Protein AF-A0A218WK64-F1 (afdb_monomer)

Sequence (82 aa):
MAKPVSLPMLLLLAFALVTGKFLGMANAGICVEDMGPCDRMCGSICKLAHRGGQGMCSDVSNQKVCKCFHECAISSSPSNKA

Solvent-accessible surface area (backbone atoms only — not comparable to full-atom values): 5129 Å² total; per-residue (Å²): 137,85,76,84,81,47,71,69,58,55,50,52,54,53,51,52,63,62,61,69,72,72,84,72,87,72,76,65,48,79,38,79,43,81,73,48,72,47,56,95,52,32,39,58,53,24,36,71,77,31,85,85,20,45,32,44,74,44,80,53,95,94,38,56,29,13,36,26,39,28,71,39,73,95,57,100,61,86,83,80,75,134

Nearest PDB structures (foldseek):
  3drx-assembly1_A  TM=4.587E-01  e=5.820E+00  Homo sapiens
  7zw0-assembly1_sh  TM=3.796E-01  e=6.612E+00  Saccharomyces cerevisiae W303

Foldseek 3Di:
DDDDQDPVNVVVVVVCVVVVPPPDPPPQDKDKDWPFADDPCLQVVLCVVAPVKGWDWDQDPNGTIIIIIHRDDPDPDPPDDD

Radius of gyration: 23.97 Å; Cα contacts (8 Å, |Δi|>4): 100; chains: 1; bounding box: 53×18×67 Å

pLDDT: mean 76.89, std 17.11, range [34.31, 94.25]

Structure (mmCIF, N/CA/C/O backbone):
data_AF-A0A218WK64-F1
#
_entry.id   AF-A0A218WK64-F1
#
loop_
_atom_site.group_PDB
_atom_site.id
_atom_site.type_symbol
_atom_site.label_atom_id
_atom_site.label_alt_id
_atom_site.label_comp_id
_atom_site.label_asym_id
_atom_site.label_entity_id
_atom_site.label_seq_id
_atom_site.pdbx_PDB_ins_code
_atom_site.Cartn_x
_atom_site.Cartn_y
_atom_site.Cartn_z
_atom_site.occupancy
_atom_site.B_iso_or_equiv
_atom_site.auth_seq_id
_atom_site.auth_comp_id
_atom_site.auth_asym_id
_atom_site.auth_atom_id
_atom_site.pdbx_PDB_model_num
ATOM 1 N N . MET A 1 1 ? -36.917 -1.549 49.915 1.00 41.22 1 MET A N 1
ATOM 2 C CA . MET A 1 1 ? -35.892 -0.946 50.797 1.00 41.22 1 MET A CA 1
ATOM 3 C C . MET A 1 1 ? -34.694 -0.562 49.937 1.00 41.22 1 MET A C 1
ATOM 5 O O . MET A 1 1 ? -33.968 -1.449 49.507 1.00 41.22 1 MET A O 1
ATOM 9 N N . ALA A 1 2 ? -34.541 0.720 49.599 1.00 57.00 2 ALA A N 1
ATOM 10 C CA . ALA A 1 2 ? -33.392 1.213 48.836 1.00 57.00 2 ALA A CA 1
ATOM 11 C 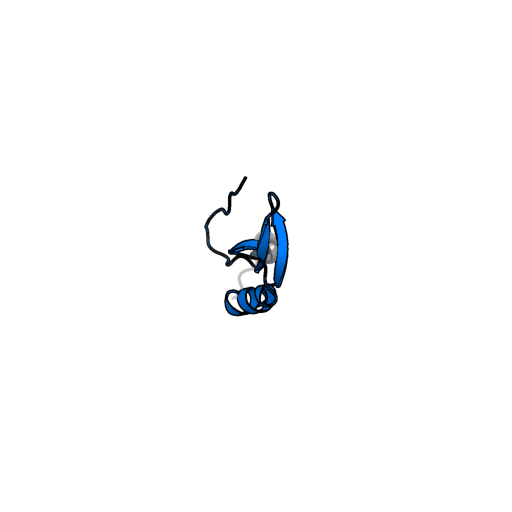C . ALA A 1 2 ? -32.268 1.581 49.816 1.00 57.00 2 ALA A C 1
ATOM 13 O O . ALA A 1 2 ? -32.509 2.308 50.777 1.00 57.00 2 ALA A O 1
ATOM 14 N N . LYS A 1 3 ? -31.063 1.036 49.617 1.00 63.12 3 LYS A N 1
ATOM 15 C CA . LYS A 1 3 ? -29.887 1.395 50.424 1.00 63.12 3 LYS A CA 1
ATOM 16 C C . LYS A 1 3 ? -29.385 2.772 49.976 1.00 63.12 3 LYS A C 1
ATOM 18 O O . LYS A 1 3 ? -29.336 3.004 48.767 1.00 63.12 3 LYS A O 1
ATOM 23 N N . PRO A 1 4 ? -29.029 3.677 50.905 1.00 71.19 4 PRO A N 1
ATOM 24 C CA . PRO A 1 4 ? -28.534 4.996 50.543 1.00 71.19 4 PRO A CA 1
ATOM 25 C C . PRO A 1 4 ? -27.235 4.842 49.752 1.00 71.19 4 PRO A C 1
ATOM 27 O O . PRO A 1 4 ? -26.269 4.242 50.224 1.00 71.19 4 PRO A O 1
ATOM 30 N N . VAL A 1 5 ? -27.236 5.355 48.525 1.00 67.62 5 VAL A N 1
ATOM 31 C CA . VAL A 1 5 ? -26.044 5.405 47.680 1.00 67.62 5 VAL A CA 1
ATOM 32 C C . VAL A 1 5 ? -25.134 6.468 48.279 1.00 67.62 5 VAL A C 1
ATOM 34 O O . VAL A 1 5 ? -25.498 7.640 48.349 1.00 67.62 5 VAL A O 1
ATOM 37 N N . SER A 1 6 ? -23.978 6.052 48.786 1.00 82.06 6 SER A N 1
ATOM 38 C CA . SER A 1 6 ? -23.036 6.971 49.412 1.00 82.06 6 SER A CA 1
ATOM 39 C C . SER A 1 6 ? -22.389 7.871 48.353 1.00 82.06 6 SER A C 1
ATOM 41 O O . SER A 1 6 ? -22.154 7.459 47.217 1.00 82.06 6 SER A O 1
ATOM 43 N N . LEU A 1 7 ? -22.070 9.111 48.726 1.00 79.00 7 LEU A N 1
ATOM 44 C CA . LEU A 1 7 ? -21.357 10.062 47.868 1.00 79.00 7 LEU A CA 1
ATOM 45 C C . LEU A 1 7 ? -20.091 9.477 47.192 1.00 79.00 7 LEU A C 1
ATOM 47 O O . LEU A 1 7 ? -19.922 9.701 45.992 1.00 79.00 7 LEU A O 1
ATOM 51 N N . PRO A 1 8 ? -19.232 8.678 47.870 1.00 80.50 8 PRO A N 1
ATOM 52 C CA . PRO A 1 8 ? -18.098 8.032 47.204 1.00 80.50 8 PRO A CA 1
ATOM 53 C C . PRO A 1 8 ? -18.527 6.981 46.171 1.00 80.50 8 PRO A C 1
ATOM 55 O O . PRO A 1 8 ? -17.856 6.817 45.157 1.00 80.50 8 PRO A O 1
ATOM 58 N N . MET A 1 9 ? -19.660 6.304 46.374 1.00 81.12 9 MET A N 1
ATOM 59 C CA . MET A 1 9 ? -20.212 5.357 45.401 1.00 81.12 9 MET A CA 1
ATOM 60 C C . MET A 1 9 ? -20.713 6.077 44.139 1.00 81.12 9 MET A C 1
ATOM 62 O O . MET A 1 9 ? -20.518 5.582 43.031 1.00 81.12 9 MET A O 1
ATOM 66 N N . LEU A 1 10 ? -21.286 7.276 44.295 1.00 82.62 10 LEU A N 1
ATOM 67 C CA . LEU A 1 10 ? -21.703 8.125 43.175 1.00 82.62 10 LEU A CA 1
ATOM 68 C C . LEU A 1 10 ? -20.497 8.641 42.369 1.00 82.62 10 LEU A C 1
ATOM 70 O O . LEU A 1 10 ? -20.521 8.626 41.139 1.00 82.62 10 LEU A O 1
ATOM 74 N N . LEU A 1 11 ? -19.423 9.037 43.061 1.00 82.44 11 LEU A N 1
ATOM 75 C CA . LEU A 1 11 ? -18.158 9.447 42.443 1.00 82.44 11 LEU A CA 1
ATOM 76 C C . LEU A 1 11 ? -17.527 8.304 41.642 1.00 82.44 11 LEU A C 1
ATOM 78 O O . LEU A 1 11 ? -17.161 8.506 40.489 1.00 82.44 11 LEU A O 1
ATOM 82 N 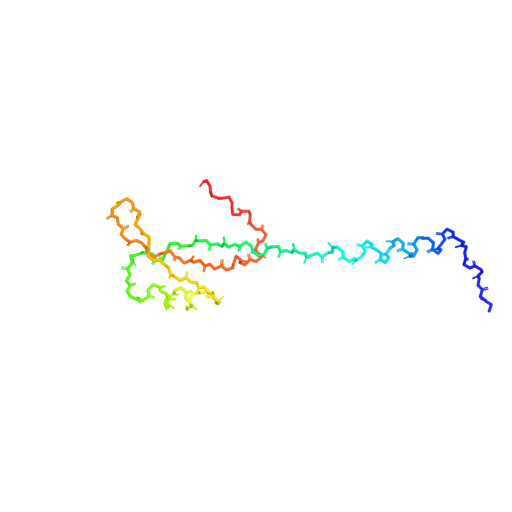N . LEU A 1 12 ? -17.451 7.096 42.206 1.00 80.44 12 LEU A N 1
ATOM 83 C CA . LEU A 1 12 ? -16.893 5.930 41.510 1.00 80.44 12 LEU A CA 1
ATOM 84 C C . LEU A 1 12 ? -17.669 5.581 40.232 1.00 80.44 12 LEU A C 1
ATOM 86 O O . LEU A 1 12 ? -17.058 5.275 39.210 1.00 80.44 12 LEU A O 1
ATOM 90 N N . LEU A 1 13 ? -19.001 5.682 40.265 1.00 79.06 13 LEU A N 1
ATOM 91 C CA . LEU A 1 13 ? -19.844 5.491 39.082 1.00 79.06 13 LEU A CA 1
ATOM 92 C C . LEU A 1 13 ? -19.584 6.565 38.017 1.00 79.06 13 LEU A C 1
ATOM 94 O O . LEU A 1 13 ? -19.462 6.237 36.838 1.00 79.06 13 LEU A O 1
ATOM 98 N N . ALA A 1 14 ? -19.441 7.831 38.419 1.00 77.25 14 ALA A N 1
ATOM 99 C CA . ALA A 1 14 ? -19.105 8.917 37.501 1.00 77.25 14 ALA A CA 1
ATOM 100 C C . ALA A 1 14 ? -17.719 8.718 36.859 1.00 77.25 14 ALA A C 1
ATOM 102 O O . ALA A 1 14 ? -17.582 8.848 35.644 1.00 77.25 14 ALA A O 1
ATOM 103 N N . PHE A 1 15 ? -16.708 8.324 37.642 1.00 73.69 15 PHE A N 1
ATOM 104 C CA . PHE A 1 15 ? -15.368 8.021 37.131 1.00 73.69 15 PHE A CA 1
ATOM 105 C C . PHE A 1 15 ? -15.368 6.835 36.156 1.00 73.69 15 PHE A C 1
ATOM 107 O O . PHE A 1 15 ? -14.729 6.918 35.107 1.00 73.69 15 PHE A O 1
ATOM 114 N N . ALA A 1 16 ? -16.116 5.766 36.450 1.00 71.00 16 ALA A N 1
ATOM 115 C CA . ALA A 1 16 ? -16.235 4.600 35.571 1.00 71.00 16 ALA A CA 1
ATOM 116 C C . ALA A 1 16 ? -16.900 4.931 34.219 1.00 71.00 16 ALA A C 1
ATOM 118 O O . ALA A 1 16 ? -16.525 4.373 33.187 1.00 71.00 16 ALA A O 1
ATOM 119 N N . LEU A 1 17 ? -17.856 5.868 34.199 1.00 66.12 17 LEU A N 1
ATOM 120 C CA . LEU A 1 17 ? -18.483 6.343 32.960 1.00 66.12 17 LEU A CA 1
ATOM 121 C C . LEU A 1 17 ? -17.529 7.188 32.098 1.00 66.12 17 LEU A C 1
ATOM 123 O O . LEU A 1 17 ? -17.629 7.152 30.871 1.00 66.12 17 LEU A O 1
ATOM 127 N N . VAL A 1 18 ? -16.600 7.923 32.719 1.00 66.69 18 VAL A N 1
ATOM 128 C CA . VAL A 1 18 ? -15.608 8.757 32.018 1.00 66.69 18 VAL A CA 1
ATOM 129 C C . VAL A 1 18 ? -14.477 7.910 31.426 1.00 66.69 18 VAL A C 1
ATOM 131 O O . VAL A 1 18 ? -14.068 8.139 30.288 1.00 66.69 18 VAL A O 1
ATOM 134 N N . THR A 1 19 ? -13.989 6.901 32.148 1.00 63.03 19 THR A N 1
ATOM 135 C CA . THR A 1 19 ? -12.882 6.046 31.680 1.00 63.03 19 THR A CA 1
ATOM 136 C C . THR A 1 19 ? -13.313 5.013 30.634 1.00 63.03 19 THR A C 1
ATOM 138 O O . THR A 1 19 ? -12.510 4.637 29.781 1.00 63.03 19 THR A O 1
ATOM 141 N N . GLY A 1 20 ? -14.589 4.610 30.617 1.00 57.47 20 GLY A N 1
ATOM 142 C CA . GLY A 1 20 ? -15.133 3.630 29.666 1.00 57.47 20 GLY A CA 1
ATOM 143 C C . GLY A 1 20 ? -15.241 4.092 28.203 1.00 57.47 20 GLY A C 1
ATOM 144 O O . GLY A 1 20 ? -15.627 3.298 27.348 1.00 57.47 20 GLY A O 1
ATOM 145 N N . LYS A 1 21 ? -14.920 5.354 27.885 1.00 56.97 21 LYS A N 1
ATOM 146 C CA . LYS A 1 21 ? -15.019 5.921 26.522 1.00 56.97 21 LYS A CA 1
ATOM 147 C C . LYS A 1 21 ? -13.700 5.941 25.738 1.00 56.97 21 LYS A C 1
ATOM 149 O O . LYS A 1 21 ? -13.712 6.346 24.582 1.00 56.97 21 LYS A O 1
ATOM 154 N N . PHE A 1 22 ? -12.586 5.490 26.320 1.00 55.75 22 PHE A N 1
ATOM 155 C CA . PHE A 1 22 ? -11.255 5.588 25.694 1.00 55.75 22 PHE A CA 1
ATOM 156 C C . PHE A 1 22 ? -10.730 4.286 25.067 1.00 55.75 22 PHE A C 1
ATOM 158 O O . PHE A 1 22 ? -9.572 4.222 24.656 1.00 55.75 22 PHE A O 1
ATOM 165 N N . LEU A 1 23 ? -11.560 3.246 24.940 1.00 57.72 23 LEU A N 1
ATOM 166 C CA . LEU A 1 23 ? -11.187 2.065 24.163 1.00 57.72 23 LEU A CA 1
ATOM 167 C C . LEU A 1 23 ? -11.400 2.320 22.665 1.00 57.72 23 LEU A C 1
ATOM 169 O O . LEU A 1 23 ? -12.502 2.166 22.149 1.00 57.72 23 LEU A O 1
ATOM 173 N N . GLY A 1 24 ? -10.304 2.636 21.974 1.00 52.00 24 GLY A N 1
ATOM 174 C CA . GLY A 1 24 ? -10.112 2.165 20.603 1.00 52.00 24 GLY A CA 1
ATOM 175 C C . GLY A 1 24 ? -10.213 3.203 19.491 1.00 52.00 24 GLY A C 1
ATOM 176 O O . GLY A 1 24 ? -10.969 3.007 18.548 1.00 52.00 24 GLY A O 1
ATOM 177 N N . MET A 1 25 ? -9.362 4.229 19.504 1.00 48.75 25 MET A N 1
ATOM 178 C CA . MET A 1 25 ? -8.819 4.734 18.235 1.00 48.75 25 MET A CA 1
ATOM 179 C C . MET A 1 25 ? -7.620 3.859 17.871 1.00 48.75 25 MET A C 1
ATOM 181 O O . MET A 1 25 ? -6.465 4.216 18.092 1.00 48.75 25 MET A O 1
ATOM 185 N N . ALA A 1 26 ? -7.906 2.658 17.364 1.00 52.66 26 ALA A N 1
ATOM 186 C CA . ALA A 1 26 ? -6.918 1.929 16.589 1.00 52.66 26 ALA A CA 1
ATOM 187 C C . ALA A 1 26 ? -6.713 2.745 15.310 1.00 52.66 26 ALA A C 1
ATOM 189 O O . ALA A 1 26 ? -7.544 2.705 14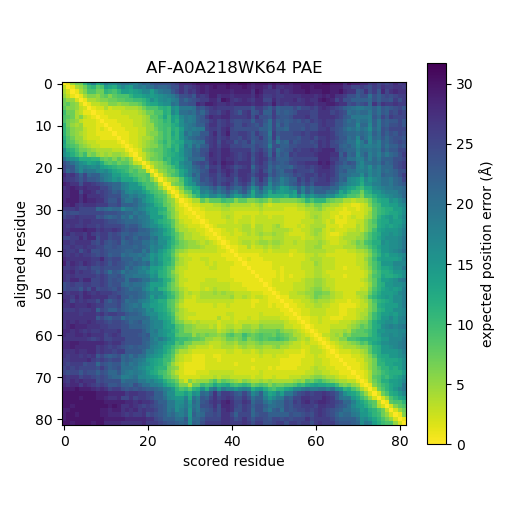.407 1.00 52.66 26 ALA A O 1
ATOM 190 N N . ASN A 1 27 ? -5.653 3.553 15.268 1.00 52.75 27 ASN A N 1
ATOM 191 C CA . ASN A 1 27 ? -5.206 4.147 14.018 1.00 52.75 27 ASN A CA 1
ATOM 192 C C . ASN A 1 27 ? -4.850 2.978 13.098 1.00 52.75 27 ASN A C 1
ATOM 194 O O . ASN A 1 27 ? -3.818 2.334 13.293 1.00 52.75 27 ASN A O 1
ATOM 198 N N . ALA A 1 28 ? -5.724 2.664 12.142 1.00 61.09 28 ALA A N 1
ATOM 199 C CA . ALA A 1 28 ? -5.363 1.803 11.032 1.00 61.09 28 ALA A CA 1
ATOM 200 C C . ALA A 1 28 ? -4.222 2.521 10.303 1.00 61.09 28 ALA A C 1
ATOM 202 O O . ALA A 1 28 ? -4.428 3.544 9.651 1.00 61.09 28 ALA A O 1
ATOM 203 N N . GLY A 1 29 ? -2.987 2.070 10.531 1.00 78.06 29 GLY A N 1
ATOM 204 C CA . GLY A 1 29 ? -1.829 2.599 9.824 1.00 78.06 29 GLY A CA 1
ATOM 205 C C . GLY A 1 29 ? -1.992 2.377 8.322 1.00 78.06 29 GLY A C 1
ATOM 206 O O . G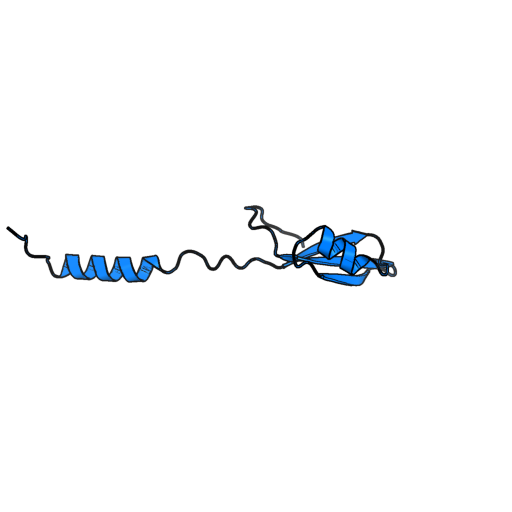LY A 1 29 ? -2.729 1.488 7.894 1.00 78.06 29 GLY A O 1
ATOM 207 N N . ILE A 1 30 ? -1.293 3.172 7.516 1.00 85.06 30 ILE A N 1
ATOM 208 C CA . ILE A 1 30 ? -1.178 2.898 6.084 1.00 85.06 30 ILE A CA 1
ATOM 209 C C . ILE A 1 30 ? 0.018 1.975 5.872 1.00 85.06 30 ILE A C 1
ATOM 211 O O . ILE A 1 30 ? 1.143 2.303 6.247 1.00 85.06 30 ILE A O 1
ATOM 215 N N . CYS A 1 31 ? -0.246 0.824 5.270 1.00 86.62 31 CYS A N 1
ATOM 216 C CA . CYS A 1 31 ? 0.749 -0.138 4.835 1.00 8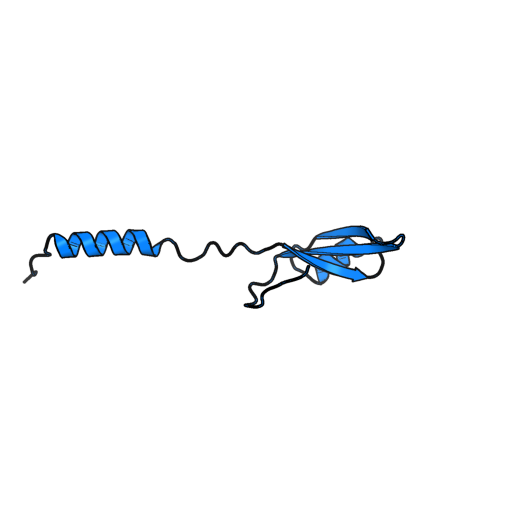6.62 31 CYS A CA 1
ATOM 217 C C . CYS A 1 31 ? 1.122 0.143 3.379 1.00 86.62 31 CYS A C 1
ATOM 219 O O . CYS A 1 31 ? 0.288 0.577 2.580 1.00 86.62 31 CYS A O 1
ATOM 221 N N . VAL A 1 32 ? 2.392 -0.097 3.049 1.00 89.88 32 VAL A N 1
ATOM 222 C CA . VAL A 1 32 ? 2.923 0.054 1.693 1.00 89.88 32 VAL A CA 1
ATOM 223 C C . VAL A 1 32 ? 3.506 -1.277 1.249 1.00 89.88 32 VAL A C 1
ATOM 225 O O . VAL A 1 32 ? 4.466 -1.763 1.845 1.00 89.88 32 VAL A O 1
ATOM 228 N N . GLU A 1 33 ? 2.947 -1.840 0.185 1.00 89.69 33 GLU A N 1
ATOM 229 C CA . GLU A 1 33 ? 3.407 -3.092 -0.413 1.00 89.69 33 GLU A CA 1
ATOM 230 C C . GLU A 1 33 ? 3.972 -2.876 -1.818 1.00 89.69 33 GLU A C 1
ATOM 232 O O . GLU A 1 33 ? 3.491 -2.044 -2.587 1.00 89.69 33 GLU A O 1
ATOM 237 N N . ASP A 1 34 ? 4.996 -3.651 -2.165 1.00 90.81 34 ASP A N 1
ATOM 238 C CA . ASP A 1 34 ? 5.568 -3.707 -3.507 1.00 90.81 34 ASP A CA 1
ATOM 239 C C . ASP A 1 34 ? 4.828 -4.747 -4.354 1.00 90.81 34 ASP A C 1
ATOM 241 O O . ASP A 1 34 ? 4.939 -5.946 -4.117 1.00 90.81 34 ASP A O 1
ATOM 245 N N . MET A 1 35 ? 4.106 -4.290 -5.375 1.00 88.62 35 MET A N 1
ATOM 246 C CA . MET A 1 35 ? 3.320 -5.132 -6.289 1.00 88.62 35 MET A CA 1
ATOM 247 C C . MET A 1 35 ? 4.103 -5.538 -7.552 1.00 88.62 35 MET A C 1
ATOM 249 O O . MET A 1 35 ? 3.536 -6.111 -8.480 1.00 88.62 35 MET A O 1
ATOM 253 N N . GLY A 1 36 ? 5.406 -5.236 -7.609 1.00 88.69 36 GLY A N 1
ATOM 254 C CA . GLY A 1 36 ? 6.279 -5.548 -8.743 1.00 88.69 36 GLY A CA 1
ATOM 255 C C . GLY A 1 36 ? 6.457 -4.378 -9.723 1.00 88.69 36 GLY A C 1
ATOM 256 O O . GLY A 1 36 ? 6.487 -3.222 -9.290 1.00 88.69 36 GLY A O 1
ATOM 257 N N . PRO A 1 37 ? 6.635 -4.640 -11.033 1.00 90.94 37 PRO A N 1
ATOM 258 C CA . PRO A 1 37 ? 6.840 -3.598 -12.037 1.00 90.94 37 PRO A CA 1
ATOM 259 C C . PRO A 1 37 ? 5.653 -2.635 -12.125 1.00 90.94 37 PRO A C 1
ATOM 261 O O . PRO A 1 37 ? 4.496 -3.036 -12.035 1.00 90.94 37 PRO A O 1
ATOM 264 N N . CYS A 1 38 ? 5.933 -1.353 -12.340 1.00 92.81 38 CYS A N 1
ATOM 265 C CA . CYS A 1 38 ? 4.890 -0.380 -12.633 1.00 92.81 38 CYS A CA 1
ATOM 266 C C . CYS A 1 38 ? 4.299 -0.613 -14.028 1.00 92.81 38 CYS A C 1
ATOM 268 O O . CYS A 1 38 ? 5.001 -0.526 -15.038 1.00 92.81 38 CYS A O 1
ATOM 270 N N . ASP A 1 39 ? 2.985 -0.795 -14.080 1.00 90.88 39 ASP A N 1
ATOM 271 C CA . ASP A 1 39 ? 2.196 -0.787 -15.304 1.00 90.88 39 ASP A CA 1
ATOM 272 C C . ASP A 1 39 ? 0.903 0.036 -15.126 1.00 90.88 39 ASP A C 1
ATOM 274 O O . ASP A 1 39 ? 0.633 0.619 -14.070 1.00 90.88 39 ASP A O 1
ATOM 278 N N . ARG A 1 40 ? 0.071 0.089 -16.175 1.00 90.62 40 ARG A N 1
ATOM 279 C CA . ARG A 1 40 ? -1.241 0.763 -16.119 1.00 90.62 40 ARG A CA 1
ATOM 280 C C . ARG A 1 40 ? -2.244 0.049 -15.205 1.00 90.62 40 ARG A C 1
ATOM 282 O O . ARG A 1 40 ? -3.270 0.637 -14.869 1.00 90.62 40 ARG A O 1
ATOM 289 N N . MET A 1 41 ? -1.979 -1.201 -14.831 1.00 91.88 41 MET A N 1
ATOM 290 C CA . MET A 1 41 ? -2.835 -2.020 -13.977 1.00 91.88 41 MET A CA 1
ATOM 291 C C . MET A 1 41 ? -2.490 -1.893 -12.491 1.00 91.88 41 MET A C 1
ATOM 293 O O . MET A 1 41 ? -3.309 -2.300 -11.674 1.00 91.88 41 MET A O 1
ATOM 297 N N . CYS A 1 42 ? -1.367 -1.269 -12.125 1.00 93.00 42 CYS A N 1
ATOM 298 C CA . CYS A 1 42 ? -0.910 -1.063 -10.747 1.00 93.00 42 CYS A CA 1
ATOM 299 C C . CYS A 1 42 ? -2.035 -0.646 -9.777 1.00 93.00 42 CYS A C 1
ATOM 301 O O . CYS A 1 42 ? -2.236 -1.260 -8.728 1.00 93.00 42 CYS A O 1
ATOM 303 N N . GLY A 1 43 ? -2.836 0.356 -10.155 1.00 92.44 43 GLY A N 1
ATOM 304 C CA . GLY A 1 43 ? -3.977 0.808 -9.353 1.00 92.44 43 GLY A CA 1
ATOM 305 C C . GLY A 1 43 ? -5.091 -0.235 -9.220 1.00 92.44 43 GLY A C 1
ATOM 306 O O . GLY A 1 43 ? -5.657 -0.395 -8.141 1.00 92.44 43 GLY A O 1
ATOM 307 N N . SER A 1 44 ? -5.397 -0.955 -10.298 1.00 93.25 44 SER A N 1
ATOM 308 C CA . SER A 1 44 ? -6.430 -1.996 -10.324 1.00 93.25 44 SER A CA 1
ATOM 309 C C . SER A 1 44 ? -6.010 -3.237 -9.541 1.00 93.25 44 SER A C 1
ATOM 311 O O . SER A 1 44 ? -6.813 -3.759 -8.777 1.00 93.25 44 SER A O 1
ATOM 313 N N . ILE A 1 45 ? -4.756 -3.674 -9.682 1.00 90.88 45 ILE A N 1
ATOM 314 C CA . ILE A 1 45 ? -4.185 -4.809 -8.946 1.00 90.88 45 ILE A CA 1
ATOM 315 C C . ILE A 1 45 ? -4.176 -4.499 -7.449 1.00 90.88 45 ILE A C 1
ATOM 317 O O . ILE A 1 45 ? -4.644 -5.310 -6.655 1.00 90.88 45 ILE A O 1
ATOM 321 N N . CYS A 1 46 ? -3.745 -3.293 -7.066 1.00 93.00 46 CYS A N 1
ATOM 322 C CA . CYS A 1 46 ? -3.771 -2.860 -5.671 1.00 93.00 46 CYS A CA 1
ATOM 323 C C . CYS A 1 46 ? -5.194 -2.865 -5.086 1.00 93.00 46 CYS A C 1
ATOM 325 O O . CYS A 1 46 ? -5.401 -3.392 -3.999 1.00 93.00 46 CYS A O 1
ATOM 327 N N . LYS A 1 47 ? -6.193 -2.363 -5.828 1.00 92.50 47 LYS A N 1
ATOM 328 C CA . LYS A 1 47 ? -7.610 -2.395 -5.411 1.00 92.50 47 LYS A CA 1
ATOM 329 C C . LYS A 1 47 ? -8.212 -3.799 -5.365 1.00 92.50 47 LYS A C 1
ATOM 331 O O . LYS A 1 47 ? -9.165 -4.022 -4.623 1.00 92.50 47 LYS A O 1
ATOM 336 N N . LEU A 1 48 ? -7.707 -4.713 -6.193 1.00 91.25 48 LEU A N 1
ATOM 337 C CA . LEU A 1 48 ? -8.131 -6.110 -6.223 1.00 91.25 48 LEU A CA 1
ATOM 338 C C . LEU A 1 48 ? -7.571 -6.881 -5.021 1.00 91.25 48 LEU A C 1
ATOM 340 O O . LEU A 1 48 ? -8.291 -7.679 -4.430 1.00 91.25 48 LEU A O 1
ATOM 344 N N . ALA A 1 49 ? -6.310 -6.628 -4.662 1.00 89.50 49 ALA A N 1
ATOM 345 C CA . ALA A 1 49 ? -5.650 -7.246 -3.515 1.00 89.50 49 ALA A CA 1
ATOM 346 C C . ALA A 1 49 ? -6.145 -6.668 -2.180 1.00 89.50 49 ALA A C 1
ATOM 348 O O . ALA A 1 49 ? -6.409 -7.416 -1.241 1.00 89.50 49 ALA A O 1
ATOM 349 N N . HIS A 1 50 ? -6.320 -5.345 -2.114 1.00 89.81 50 HIS A N 1
ATOM 350 C CA . HIS A 1 50 ? -6.671 -4.623 -0.895 1.00 89.81 50 HIS A CA 1
ATOM 351 C C . HIS A 1 50 ? -7.904 -3.752 -1.100 1.00 89.81 50 HIS A C 1
ATOM 353 O O . HIS A 1 50 ? -7.935 -2.851 -1.944 1.00 89.81 50 HIS A O 1
ATOM 359 N N . ARG A 1 51 ? -8.932 -3.972 -0.277 1.00 85.75 51 ARG A N 1
ATOM 360 C CA . ARG A 1 51 ? -10.158 -3.169 -0.321 1.00 85.75 51 ARG A CA 1
ATOM 361 C C . ARG A 1 51 ? -9.836 -1.719 0.047 1.00 85.75 51 ARG A C 1
ATOM 363 O O . ARG A 1 51 ? -9.399 -1.446 1.154 1.00 85.75 51 ARG A O 1
ATOM 370 N N . GLY A 1 52 ? -10.081 -0.797 -0.883 1.00 85.75 52 GLY A N 1
ATOM 371 C CA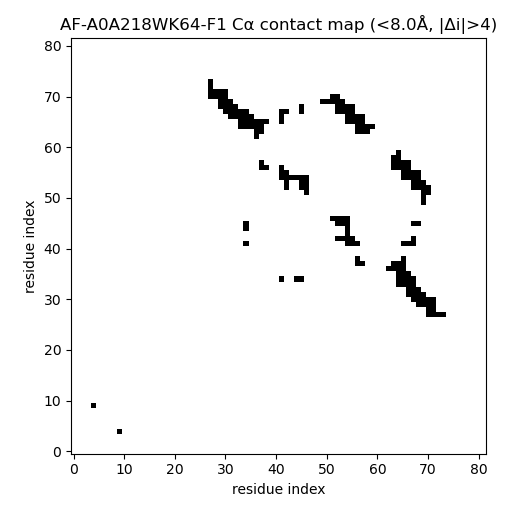 . GLY A 1 52 ? -9.753 0.622 -0.697 1.00 85.75 52 GLY A CA 1
ATOM 372 C C . GLY A 1 52 ? -8.281 0.967 -0.941 1.00 85.75 52 GLY A C 1
ATOM 373 O O . GLY A 1 52 ? -7.906 2.121 -0.760 1.00 85.75 52 GLY A O 1
ATOM 374 N N . GLY A 1 53 ? -7.463 0.007 -1.387 1.00 90.00 53 GLY A N 1
ATOM 375 C CA . GLY A 1 53 ? -6.065 0.244 -1.723 1.00 90.00 53 GLY A CA 1
ATOM 376 C C . GLY A 1 53 ? -5.884 1.221 -2.890 1.00 90.00 53 GLY A C 1
ATOM 377 O O . GLY A 1 53 ? -6.722 1.327 -3.793 1.00 90.00 53 GLY A O 1
ATOM 378 N N . GLN A 1 54 ? -4.758 1.927 -2.895 1.00 93.31 54 GLN A N 1
ATOM 379 C CA . GLN A 1 54 ? -4.355 2.852 -3.944 1.00 93.31 54 GLN A CA 1
ATOM 380 C C . GLN A 1 54 ? -2.967 2.487 -4.473 1.00 93.31 54 GLN A C 1
ATOM 382 O O . GLN A 1 54 ? -1.982 2.515 -3.743 1.00 93.31 54 GLN A O 1
ATOM 387 N N . GLY A 1 55 ? -2.886 2.139 -5.758 1.00 93.38 55 GLY A N 1
ATOM 388 C CA . GLY A 1 55 ? -1.616 1.854 -6.426 1.00 93.38 55 GLY A CA 1
ATOM 389 C C . GLY A 1 55 ? -0.991 3.122 -7.004 1.00 93.38 55 GLY A C 1
ATOM 390 O O . GLY A 1 55 ? -1.682 3.903 -7.661 1.00 93.38 55 GLY A O 1
ATOM 391 N N . MET A 1 56 ? 0.310 3.308 -6.794 1.00 93.19 56 MET A N 1
ATOM 392 C CA . MET A 1 56 ? 1.101 4.400 -7.354 1.00 93.19 56 MET A CA 1
ATOM 393 C C . MET A 1 56 ? 2.445 3.876 -7.854 1.00 93.19 56 MET A C 1
ATOM 395 O O . MET A 1 56 ? 3.103 3.073 -7.200 1.00 93.19 56 MET A O 1
ATOM 399 N N . CYS A 1 57 ? 2.878 4.365 -9.010 1.00 93.19 57 CYS A N 1
ATOM 400 C CA . CYS A 1 57 ? 4.199 4.048 -9.523 1.00 93.19 57 CYS A CA 1
ATOM 401 C C . CYS A 1 57 ? 5.257 4.957 -8.904 1.00 93.19 57 CYS A C 1
ATOM 403 O O . CYS A 1 57 ? 5.138 6.179 -8.972 1.00 93.19 57 CYS A O 1
ATOM 405 N N . SER A 1 58 ? 6.293 4.350 -8.336 1.00 90.88 58 SER A N 1
ATOM 406 C CA . SER A 1 58 ? 7.426 5.041 -7.728 1.00 90.88 58 SER A CA 1
ATOM 407 C C . SER A 1 58 ? 8.719 4.632 -8.425 1.00 90.88 58 SER A C 1
ATOM 409 O O . SER A 1 58 ? 8.899 3.469 -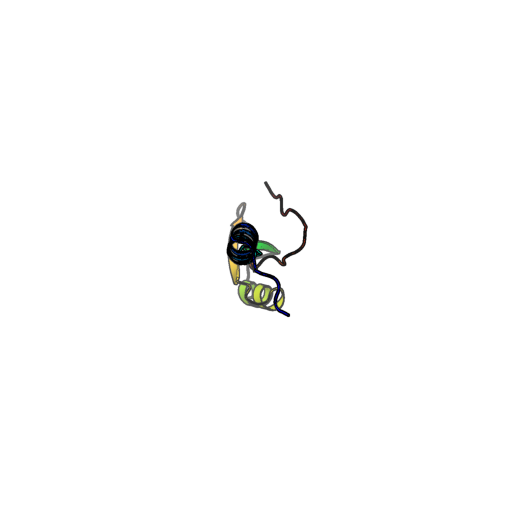8.782 1.00 90.88 58 SER A O 1
ATOM 411 N N . ASP A 1 59 ? 9.609 5.593 -8.646 1.00 91.50 59 ASP A N 1
ATOM 412 C CA . ASP A 1 59 ? 10.941 5.346 -9.185 1.00 91.50 59 ASP A CA 1
ATOM 413 C C . ASP A 1 59 ? 11.883 4.966 -8.029 1.00 91.50 59 ASP A C 1
ATOM 415 O O . ASP A 1 59 ? 12.246 5.804 -7.203 1.00 91.50 59 ASP A O 1
ATOM 419 N N . VAL A 1 60 ? 12.271 3.692 -7.958 1.00 84.31 60 VAL A N 1
ATOM 420 C CA . VAL A 1 60 ? 13.203 3.155 -6.958 1.00 84.31 60 VAL A CA 1
ATOM 421 C C . VAL A 1 60 ? 14.423 2.608 -7.692 1.00 84.31 60 VAL A C 1
ATOM 423 O O . VAL A 1 60 ? 14.306 1.686 -8.494 1.00 84.31 60 VAL A O 1
ATOM 426 N N . SER A 1 61 ? 15.604 3.183 -7.447 1.00 84.25 61 SER A N 1
ATOM 427 C CA . SER A 1 61 ? 16.874 2.728 -8.044 1.00 84.25 61 SER A CA 1
ATOM 428 C C . SER A 1 61 ? 16.831 2.577 -9.577 1.00 84.25 61 SER A C 1
ATOM 430 O O . SER A 1 61 ? 17.256 1.559 -10.119 1.00 84.25 61 SER A O 1
ATOM 432 N N . ASN A 1 62 ? 16.308 3.587 -10.287 1.00 86.12 62 ASN A N 1
ATOM 433 C CA . ASN A 1 62 ? 16.092 3.594 -11.748 1.00 86.12 62 ASN A CA 1
ATOM 434 C C . ASN A 1 62 ? 15.090 2.549 -12.279 1.00 86.12 62 ASN A C 1
ATOM 436 O O . ASN A 1 62 ? 15.009 2.338 -13.490 1.00 86.12 62 ASN A O 1
ATOM 440 N N . GLN A 1 63 ? 14.299 1.916 -11.412 1.00 87.44 63 GLN A N 1
ATOM 441 C CA . GLN A 1 63 ? 13.203 1.035 -11.804 1.00 87.44 63 GLN A CA 1
ATOM 442 C C . GLN A 1 63 ? 11.868 1.616 -11.343 1.00 87.44 63 GLN A C 1
ATOM 444 O O . GLN A 1 63 ? 11.717 2.027 -10.194 1.00 87.44 63 GLN A O 1
ATOM 449 N N . LYS A 1 64 ? 10.874 1.635 -12.236 1.00 90.56 64 LYS A N 1
ATOM 450 C CA . LYS A 1 64 ? 9.503 1.986 -11.860 1.00 90.56 64 LYS A CA 1
ATOM 451 C C . LYS A 1 64 ? 8.832 0.778 -11.224 1.00 90.56 64 LYS A C 1
ATOM 453 O O . LYS A 1 64 ? 8.541 -0.202 -11.912 1.00 90.56 64 LYS A O 1
ATOM 458 N N . VAL A 1 65 ? 8.552 0.872 -9.932 1.00 92.88 65 VAL A N 1
ATOM 459 C CA . VAL A 1 65 ? 7.855 -0.156 -9.153 1.00 92.88 65 VAL A CA 1
ATOM 460 C C . VAL A 1 65 ? 6.445 0.303 -8.801 1.00 92.88 65 VAL A C 1
ATOM 462 O O . VAL A 1 65 ? 6.201 1.489 -8.570 1.00 92.88 65 VAL A O 1
ATOM 465 N N . CYS A 1 66 ? 5.501 -0.630 -8.782 1.00 94.25 66 CYS A N 1
ATOM 466 C CA . CYS A 1 66 ? 4.148 -0.389 -8.308 1.00 94.25 66 CYS A CA 1
ATOM 467 C C . CYS A 1 66 ? 4.113 -0.511 -6.780 1.00 94.25 66 CYS A C 1
ATOM 469 O O . CYS A 1 66 ? 4.310 -1.596 -6.235 1.00 94.25 66 CYS A O 1
ATOM 471 N N . LYS A 1 67 ? 3.838 0.598 -6.093 1.00 93.94 67 LYS A N 1
ATOM 472 C CA . LYS A 1 67 ? 3.598 0.653 -4.648 1.00 93.94 67 LYS A CA 1
ATOM 473 C C . LYS A 1 67 ? 2.095 0.663 -4.387 1.00 93.94 67 LYS A C 1
ATOM 475 O O . LYS A 1 67 ? 1.385 1.499 -4.943 1.00 93.94 67 LYS A O 1
ATOM 480 N N . CYS A 1 68 ? 1.607 -0.236 -3.545 1.00 93.94 68 CYS A N 1
ATOM 481 C CA . CYS A 1 68 ? 0.216 -0.288 -3.114 1.00 93.94 68 CYS A CA 1
ATOM 482 C C . CYS A 1 68 ? 0.089 0.238 -1.688 1.00 93.94 68 CYS A C 1
ATOM 484 O O . CYS A 1 68 ? 0.666 -0.326 -0.763 1.00 93.94 68 CYS A O 1
ATOM 486 N N . PHE A 1 69 ? -0.667 1.318 -1.528 1.00 92.44 69 PHE A N 1
ATOM 487 C CA . PHE A 1 69 ? -0.989 1.928 -0.247 1.00 92.44 69 PHE A CA 1
ATOM 488 C C . PHE A 1 69 ? -2.352 1.413 0.194 1.00 92.44 69 PHE A C 1
ATOM 490 O O . PHE A 1 69 ? -3.331 1.592 -0.529 1.00 92.44 69 PHE A O 1
ATOM 497 N N . HIS A 1 70 ? -2.438 0.775 1.351 1.00 89.31 70 HIS A N 1
ATOM 498 C CA . HIS A 1 70 ? -3.705 0.264 1.868 1.00 89.31 70 HIS A CA 1
ATOM 499 C C . HIS A 1 70 ? -3.770 0.398 3.386 1.00 89.31 70 HIS A C 1
ATOM 501 O O . HIS A 1 70 ? -2.747 0.548 4.051 1.00 89.31 70 HIS A O 1
ATOM 507 N N . GLU A 1 71 ? -4.973 0.341 3.950 1.00 87.12 71 GLU A N 1
ATOM 508 C CA . GLU A 1 71 ? -5.119 0.230 5.398 1.00 87.12 71 GLU A CA 1
ATOM 509 C C . GLU A 1 71 ? -4.499 -1.089 5.858 1.00 87.12 71 GLU A C 1
ATOM 511 O O . GLU A 1 71 ? -4.834 -2.165 5.348 1.00 87.12 71 GLU A O 1
ATOM 516 N N . CYS A 1 72 ? -3.575 -1.013 6.811 1.00 81.94 72 CYS A N 1
ATOM 517 C CA . CYS A 1 72 ? -3.053 -2.201 7.456 1.00 81.94 72 CYS A CA 1
ATOM 518 C C . CYS A 1 72 ? -4.223 -2.947 8.102 1.00 81.94 72 CYS A C 1
ATOM 520 O O . CYS A 1 72 ? -4.994 -2.362 8.870 1.00 81.94 72 CYS A O 1
ATOM 522 N N . ALA A 1 73 ? -4.331 -4.253 7.851 1.00 70.50 73 ALA A N 1
ATOM 523 C CA . ALA A 1 73 ? -5.156 -5.087 8.710 1.00 70.50 73 ALA A CA 1
ATOM 524 C C . ALA A 1 73 ? -4.677 -4.880 10.154 1.00 70.50 73 ALA A C 1
ATOM 526 O O . ALA A 1 73 ? -3.468 -4.800 10.391 1.00 70.50 73 ALA A O 1
ATOM 527 N N . ILE A 1 74 ? -5.603 -4.800 11.114 1.00 61.44 74 ILE A N 1
ATOM 528 C CA . ILE A 1 74 ? -5.284 -4.784 12.549 1.00 61.44 74 ILE A CA 1
ATOM 529 C C . ILE A 1 74 ? -4.803 -6.195 12.923 1.00 61.44 74 ILE A C 1
ATOM 531 O O . ILE A 1 74 ? -5.471 -6.968 13.600 1.00 61.44 74 ILE A O 1
ATOM 535 N N . SER A 1 75 ? -3.661 -6.576 12.369 1.00 45.47 75 SER A N 1
ATOM 536 C CA . SER A 1 75 ? -2.880 -7.731 12.741 1.00 45.47 75 SER A CA 1
ATOM 537 C C . SER A 1 75 ? -1.980 -7.253 13.863 1.00 45.47 75 SER A C 1
ATOM 539 O O . SER A 1 75 ? -1.302 -6.235 13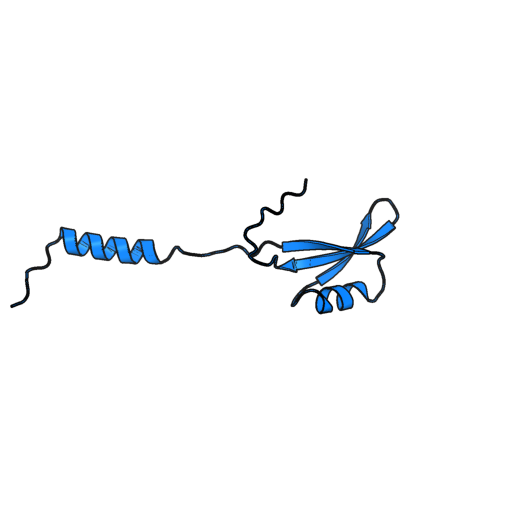.741 1.00 45.47 75 SER A O 1
ATOM 541 N N . SER A 1 76 ? -1.986 -7.975 14.970 1.00 43.69 76 SER A N 1
ATOM 542 C CA . SER A 1 76 ? -1.114 -7.814 16.131 1.00 43.69 76 SER A CA 1
ATOM 543 C C . SER A 1 76 ? 0.377 -8.045 15.820 1.00 43.69 76 SER A C 1
ATOM 545 O O . SER A 1 76 ? 1.090 -8.638 16.625 1.00 43.69 76 SER A O 1
ATOM 547 N N . SER A 1 77 ? 0.865 -7.616 14.657 1.00 39.72 77 SER A N 1
ATOM 548 C CA . SER A 1 77 ? 2.248 -7.755 14.228 1.00 39.72 77 SER A CA 1
ATOM 549 C C . SER A 1 77 ? 2.868 -6.369 14.042 1.00 39.72 77 SER A C 1
ATOM 551 O O . SER A 1 77 ? 2.357 -5.575 13.248 1.00 39.72 77 SER A O 1
ATOM 553 N N . PRO A 1 78 ? 3.964 -6.050 14.752 1.00 45.25 78 PRO A N 1
ATOM 554 C CA . PRO A 1 78 ? 4.662 -4.789 14.586 1.00 45.25 78 PRO A CA 1
ATOM 555 C C . PRO A 1 78 ? 5.263 -4.767 13.183 1.00 45.25 78 PRO A C 1
ATOM 557 O O . PRO A 1 78 ? 6.229 -5.474 12.898 1.00 45.25 78 PRO A O 1
ATOM 560 N N . SER A 1 79 ? 4.696 -3.953 12.294 1.00 48.97 79 SER A N 1
ATOM 561 C CA . SER A 1 79 ? 5.338 -3.609 11.027 1.00 48.97 79 SER A CA 1
ATOM 562 C C . SER A 1 79 ? 6.500 -2.654 11.311 1.00 48.97 79 SER A C 1
ATOM 564 O O . SER A 1 79 ? 6.451 -1.468 11.002 1.00 48.97 79 SER A O 1
ATOM 566 N N . ASN A 1 80 ? 7.551 -3.182 11.940 1.00 59.75 80 ASN A N 1
ATOM 567 C CA . ASN A 1 80 ? 8.890 -2.638 11.806 1.00 59.75 80 ASN A CA 1
ATOM 568 C C . ASN A 1 80 ? 9.308 -2.856 10.354 1.00 59.75 80 ASN A C 1
ATOM 570 O O . ASN A 1 80 ? 9.521 -3.999 9.950 1.00 59.75 80 ASN A O 1
ATOM 574 N N . LYS A 1 81 ? 9.496 -1.779 9.599 1.00 39.78 81 LYS A N 1
ATOM 575 C CA . LYS A 1 81 ? 10.506 -1.756 8.542 1.00 39.78 81 LYS A CA 1
ATOM 576 C C . LYS A 1 81 ? 11.124 -0.360 8.461 1.00 39.78 81 LYS A C 1
ATOM 578 O O . LYS A 1 81 ? 10.441 0.587 8.097 1.00 39.78 81 LYS A O 1
ATOM 583 N N . ALA A 1 82 ? 12.375 -0.355 8.936 1.00 34.31 82 ALA A N 1
ATOM 584 C CA . ALA A 1 82 ? 13.546 0.484 8.666 1.00 34.31 82 ALA A CA 1
ATOM 585 C C . ALA A 1 82 ? 13.376 1.736 7.799 1.00 34.31 82 ALA A C 1
ATOM 587 O O . ALA A 1 82 ? 12.853 1.610 6.671 1.00 34.31 82 ALA A O 1
#

Secondary structure (DSSP, 8-state):
-PPP--HHHHHHHHHHHHHTT-S-----PEEEEEEEE--TTHHHHHHHHSTT-EEEEEEETTEEEEEEEEEPP--SS-----

Mean predicted aligned error: 14.43 Å

Organism: Punica granatum (NCBI:txid22663)

=== Feature glossary ===
The record interleaves many kinds of information about one protein. Here is each kind framed as the question it answers.

Q: What are the backbone torsion angles?
A: φ (phi) and ψ (psi) are the two rotatable backbone dihedrals per residue: φ is the C(i-1)–N–Cα–C torsion, ψ is the N–Cα–C–N(i+1) torsion, both in degrees on (−180°, 180°]. α-helical residues cluster near (−60°, −45°); β-strand residues near (−120°, +130°). A Ramachandran plot is simply a scatter of (φ, ψ) for every residue.

Q: What is the amino-acid chain?
A: This is the polypeptide sequence — one letter per residue, N-terminus first. Length ranges from a few dozen residues for small domains to over a thousand for large multi-domain proteins.

Q: How mobile is each atom in the crystal?
A: For experimental (PDB) structures, the B-factor (temperature factor) quantifies the positional spread of each atom in the crystal — a combination of thermal vibration and static disorder — in units of Å². High B-factors mark flexible loops or poorly resolved regions; low B-factors mark the rigid, well-ordered core.

Q: Are the domains correctly placed relative to each other?
A: Predicted Aligned Error (PAE) is an AlphaFold confidence matrix: entry (i, j) is the expected error in the position of residue j, in ångströms, when the prediction is superimposed on the true structure at residue i. Low PAE within a block of residues means that block is internally rigid and well-predicted; high PAE between two blocks means their relative placement is uncertain even if each block individually is confident.

Q: How confident is the AlphaFold model at each residue?
A: pLDDT is the predicted lDDT-Cα score: AlphaFold's confidence that the local environment of each residue (all inter-atomic distances within 15 Å) is correctly placed. It is a per-residue number between 0 and 100, with higher meaning more reliable.

Q: What family and function is it annotated with?
A: Functional annotations link the protein to curated databases. InterPro entries identify conserved domains and families by matching the sequence against member-database signatures (Pfam, PROSITE, CDD, …). Gene Ontology (GO) terms describe molecular function, biological process, and cellular component in a controlled vocabulary. CATH places the structure in a hierarchical fold classification (Class/Architecture/Topology/Homologous-superfamily). The organism is the source species.

Q: How big and how compact is the whole molecule?
A: Three whole-structure scalars: the radius of gyration (RMS distance of Cα from centroid, in Å), the count of Cα–Cα contacts (pairs closer than 8 Å and separated by more than four residues in sequence — i.e. tertiary, not local, contacts), and the bounding-box dimensions. Together they distinguish compact globular folds from extended fibres or disordered chains.

Q: What known structures does this most resemble?
A: The Foldseek neighbor list gives the closest experimentally determined structures in the PDB, ranked by structural alignment. TM-score near 1 means near-identical fold; near 0.3 means only rough topology match. This is how one finds what a novel AlphaFold prediction most resembles in the solved-structure universe.

Q: Which residues are buried vs exposed?
A: SASA measures how much of the protein is reachable by solvent. It is computed by rolling a water-sized probe over the atomic surface and summing the exposed area (Å²). Per-residue SASA distinguishes core (buried, low SASA) from surface (exposed, high SASA) residue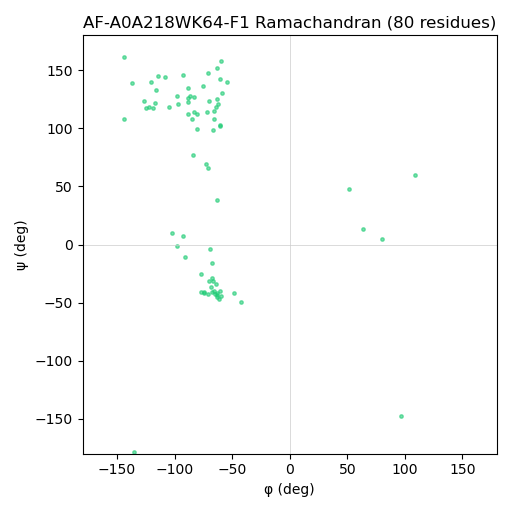s; total SASA is a whole-molecule size measure.

Q: Which residues are in helices, strands, or loops?
A: Eight-state secondary structure (DSSP): H is the canonical α-helix, G the tighter 3₁₀-helix, I the wider π-helix; E/B are β-structure, T and S are turns and bends, and '-' is everything else. DSSP derives these from the pattern of main-chain N–H···O=C hydrogen bonds, not from the sequence.

Q: Where is each backbone atom in 3D?
A: Structure coordinates are given as an mmCIF _atom_site loop: one row per atom with element, residue name, chain id, sequence number, and x/y/z position in Å. Only the four main-chain atoms per residue are included here; side chains are omitted to keep the record compact.

Q: What if only a Cα trace is available?
A: Three-state secondary structure (P-SEA) collapses the eight DSSP classes into helix (a), strand (b), and coil (c). P-SEA assigns these from Cα geometry alone — distances and angles — without requiring backbone oxygens, so it works on any Cα trace.

Q: What do the rendered images show?
A: The six renders are orthographic views along the three Cartesian axes in both directions. Representation (cartoon, sticks, or surface) and color scheme (sequence-rainbow or by-chain) vary across proteins so the training set covers all the common visualization conventions.

Q: What does the local fold look like, residue by residue?
A: Foldseek's 3Di representation compresses backbone geometry into a per-residue letter drawn from a learned twenty-state alphabet. It captures the tertiary interaction pattern around each residue — which residues are packed against it in space, regardless of where they are in sequence.

Q: What do the diagnostic plots show?
A: The contact map is a binary N×N matrix image: pixel (i, j) is dark where Cα_i and Cα_j are within 8 Å and |i−j|>4. Because the |i−j|>4 filter removes local helical contacts, off-diagonal stripes parallel to the main diagonal indicate parallel β-sheets; stripes perpendicular to it indicate antiparallel β-sheets. The Ramachandran plot scatters every residue's (φ, ψ) pair against the sterically allowed regions. The PAE heatmap renders the predicted-aligned-error matrix.